Protein AF-A0AAV4JLJ4-F1 (afdb_monomer_lite)

Secondary structure (DSSP, 8-state):
--HHHHHHHTT--HHHHHHIIIIIS---PPPPPP-SSPPPHHHHHHHHHHHHHHHHHHHHHHHTT------------HHHHHHHHTT-

pLDDT: mean 76.86, std 18.91, range [38.22, 95.75]

Sequence (88 aa):
MKLHEIASSLEISETSAHRTVSDELGYRKVNARWVPKQLTDNHKEQRLDICRELLRRSKSSRRVHGHTANAGGDFLDYDEMRLIVDVF

Structure (mmCIF, N/CA/C/O backbone):
data_AF-A0AAV4JLJ4-F1
#
_entry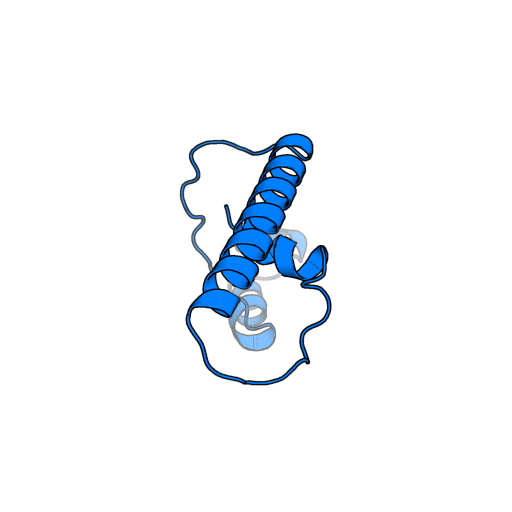.id   AF-A0AAV4JLJ4-F1
#
loop_
_atom_site.group_PDB
_atom_site.id
_atom_site.type_symbol
_atom_site.label_atom_id
_atom_site.label_alt_id
_atom_site.label_comp_id
_atom_site.label_asym_id
_atom_site.label_entity_id
_atom_site.label_seq_id
_atom_site.pdbx_PDB_ins_code
_atom_site.Cartn_x
_atom_site.Cartn_y
_atom_site.Cartn_z
_atom_site.occupancy
_atom_site.B_iso_or_equiv
_atom_site.auth_seq_id
_atom_site.auth_comp_id
_atom_site.auth_asym_id
_atom_site.auth_atom_id
_atom_site.pdbx_PDB_model_num
ATOM 1 N N . MET A 1 1 ? -2.875 4.425 7.496 1.00 71.75 1 MET A N 1
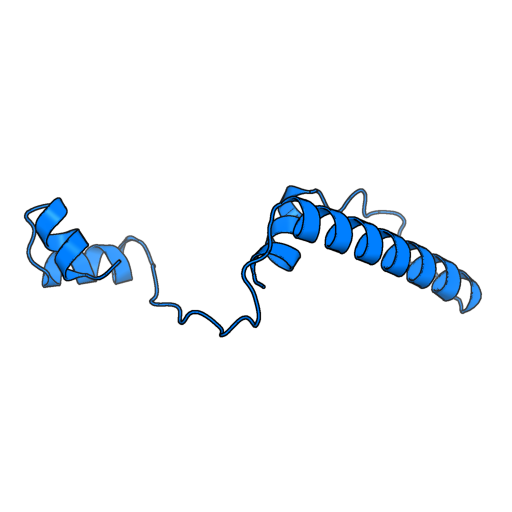ATOM 2 C CA . MET A 1 1 ? -4.152 4.540 8.217 1.00 71.75 1 MET A CA 1
ATOM 3 C C . MET A 1 1 ? -3.902 4.300 9.695 1.00 71.75 1 MET A C 1
ATOM 5 O O . MET A 1 1 ? -3.284 3.298 10.048 1.00 71.75 1 MET A O 1
ATOM 9 N N . LYS A 1 2 ? -4.273 5.255 10.540 1.00 88.00 2 LYS A N 1
ATOM 10 C CA . LYS A 1 2 ? -4.177 5.190 12.001 1.00 88.00 2 LYS A CA 1
ATOM 11 C C . LYS A 1 2 ? -5.521 4.737 12.577 1.00 88.00 2 LYS A C 1
ATOM 13 O O . LYS A 1 2 ? -6.562 4.948 11.966 1.00 88.00 2 LYS A O 1
ATOM 18 N N . LEU A 1 3 ? -5.501 4.151 13.774 1.00 91.12 3 LEU A N 1
ATOM 19 C CA . LEU A 1 3 ? -6.712 3.629 14.412 1.00 91.12 3 LEU A CA 1
ATOM 20 C C . LEU A 1 3 ? -7.757 4.723 14.700 1.00 91.12 3 LEU A C 1
ATOM 22 O O . LEU A 1 3 ? -8.944 4.486 14.512 1.00 91.12 3 LEU A O 1
ATOM 26 N N . HIS A 1 4 ? -7.317 5.932 15.067 1.00 93.25 4 HIS A N 1
ATOM 27 C CA . HIS A 1 4 ? -8.221 7.065 15.299 1.00 93.25 4 HIS A CA 1
ATOM 28 C C . HIS A 1 4 ? -8.972 7.498 14.029 1.00 93.25 4 HIS A C 1
ATOM 30 O O . HIS A 1 4 ? -10.114 7.930 14.112 1.00 93.25 4 HIS A O 1
ATOM 36 N N . GLU A 1 5 ? -8.354 7.371 12.847 1.00 94.19 5 GLU A N 1
ATOM 37 C CA . GLU A 1 5 ? -8.996 7.716 11.570 1.00 94.19 5 GLU A CA 1
ATOM 38 C C . GLU A 1 5 ? -10.141 6.737 11.289 1.00 94.19 5 GLU A C 1
ATOM 40 O O . GLU A 1 5 ? -11.224 7.150 10.889 1.00 94.19 5 GLU A O 1
ATOM 45 N N . ILE A 1 6 ? -9.922 5.448 11.581 1.00 93.19 6 ILE A N 1
ATOM 46 C CA . ILE A 1 6 ? -10.943 4.396 11.483 1.00 93.19 6 ILE A CA 1
ATOM 47 C C . ILE A 1 6 ? -12.080 4.680 12.468 1.00 93.19 6 ILE A C 1
ATOM 49 O O . ILE A 1 6 ? -13.239 4.733 12.065 1.00 93.19 6 ILE A O 1
ATOM 53 N N . ALA A 1 7 ? -11.743 4.914 13.739 1.00 95.12 7 ALA A N 1
ATOM 54 C CA . ALA A 1 7 ? -12.711 5.199 14.793 1.00 95.12 7 ALA A CA 1
ATOM 55 C C . ALA A 1 7 ? -13.568 6.434 14.468 1.00 95.12 7 ALA A C 1
ATOM 57 O O . ALA A 1 7 ? -14.789 6.370 14.559 1.00 95.12 7 ALA A O 1
ATOM 58 N N . SER A 1 8 ? -12.939 7.517 13.997 1.00 95.56 8 SER A N 1
ATOM 59 C CA . SER A 1 8 ? -13.632 8.740 13.588 1.00 95.56 8 SER A CA 1
ATOM 60 C C . SER A 1 8 ? -14.500 8.539 12.349 1.00 95.56 8 SER A C 1
ATOM 62 O O . SER A 1 8 ? -15.583 9.106 12.289 1.00 95.56 8 SER A O 1
ATOM 64 N N . SER A 1 9 ? -14.049 7.756 11.363 1.00 95.19 9 SER A N 1
ATOM 65 C CA . SER A 1 9 ? -14.827 7.501 10.141 1.00 95.19 9 SER A CA 1
ATOM 66 C C . SER A 1 9 ? -16.071 6.643 10.378 1.00 95.19 9 SER A C 1
ATOM 68 O O . SER A 1 9 ? -17.030 6.734 9.620 1.00 95.19 9 SER A O 1
ATOM 70 N N . LEU A 1 10 ? -16.041 5.812 11.421 1.00 93.75 10 LEU A N 1
ATOM 71 C CA . LEU A 1 10 ? -17.118 4.893 11.786 1.00 93.75 10 LEU A CA 1
ATOM 72 C C . LEU A 1 10 ? -17.919 5.375 13.004 1.00 93.75 10 LEU A C 1
ATOM 74 O O . LEU A 1 10 ? -18.822 4.669 13.438 1.00 93.75 10 LEU A O 1
ATOM 78 N N . GLU A 1 11 ? -17.576 6.540 13.566 1.00 95.50 11 GLU A N 1
ATOM 79 C CA . GLU A 1 11 ? -18.181 7.111 14.780 1.00 95.50 11 GLU A CA 1
ATOM 80 C C . GLU A 1 11 ? -18.218 6.133 15.976 1.00 95.50 11 GLU A C 1
ATOM 82 O O . GLU A 1 11 ? -19.132 6.142 16.799 1.00 95.50 11 GLU A O 1
ATOM 87 N N . ILE A 1 12 ? -17.194 5.283 16.097 1.00 95.50 12 ILE A N 1
ATOM 88 C CA . ILE A 1 12 ? -17.043 4.317 17.195 1.00 95.50 12 ILE A CA 1
ATOM 89 C C . ILE A 1 12 ? -15.893 4.702 18.123 1.00 95.50 12 ILE A C 1
ATOM 91 O O . ILE A 1 12 ? -15.000 5.469 17.769 1.00 95.50 12 ILE A O 1
ATOM 95 N N . SER A 1 13 ? -15.871 4.122 19.325 1.00 95.75 13 SER A N 1
ATOM 96 C CA . SER A 1 13 ? -14.736 4.298 20.233 1.00 95.75 13 SER A CA 1
ATOM 97 C C . SER A 1 13 ? -13.472 3.615 19.701 1.00 95.75 13 SER A C 1
ATOM 99 O O . SER A 1 13 ? -13.537 2.541 19.095 1.00 95.75 13 SER A O 1
ATOM 101 N N . GLU A 1 14 ? -12.300 4.192 19.986 1.00 93.12 14 GLU A N 1
ATOM 102 C CA . GLU A 1 14 ? -11.011 3.618 19.568 1.00 93.12 14 GLU A CA 1
ATOM 103 C C . GLU A 1 14 ? -10.800 2.192 20.096 1.00 93.12 14 GLU A C 1
ATOM 105 O O . GLU A 1 14 ? -10.254 1.350 19.389 1.00 93.12 14 GLU A O 1
ATOM 110 N N . THR A 1 15 ? -11.290 1.882 21.300 1.00 94.88 15 THR A N 1
ATOM 111 C CA . THR A 1 15 ? -11.242 0.527 21.871 1.00 94.88 15 THR A CA 1
ATOM 112 C C . THR A 1 15 ? -12.052 -0.471 21.043 1.00 94.88 15 THR A C 1
ATOM 114 O O . THR A 1 15 ? -11.598 -1.590 20.804 1.00 94.88 15 THR A O 1
ATOM 117 N N . SER A 1 16 ? -13.237 -0.067 20.574 1.00 94.94 16 SER A N 1
ATOM 118 C CA . SER A 1 16 ? -14.087 -0.918 19.731 1.00 94.94 16 SER A CA 1
ATOM 119 C C . SER A 1 16 ? -13.460 -1.111 18.353 1.00 94.94 16 SER A C 1
ATOM 121 O O . SER A 1 16 ? -13.425 -2.231 17.842 1.00 94.94 16 SER A O 1
ATOM 123 N N . ALA A 1 17 ? -12.887 -0.043 17.789 1.00 94.75 17 ALA A N 1
ATOM 124 C CA . ALA A 1 17 ? -12.124 -0.112 16.549 1.00 94.75 17 ALA A CA 1
ATOM 125 C C . ALA A 1 17 ? -10.916 -1.054 16.689 1.00 94.75 17 ALA A C 1
ATOM 127 O O . ALA A 1 17 ? -10.699 -1.896 15.822 1.00 94.75 17 ALA A O 1
ATOM 128 N N . HIS A 1 18 ? -10.164 -0.967 17.795 1.00 93.75 18 HIS A N 1
ATOM 129 C CA . HIS A 1 18 ? -9.032 -1.854 18.071 1.00 93.75 18 HIS A CA 1
ATOM 130 C C . HIS A 1 18 ? -9.463 -3.318 18.088 1.00 93.75 18 HIS A C 1
ATOM 132 O O . HIS A 1 18 ? -8.881 -4.129 17.373 1.00 93.75 18 HIS A O 1
ATOM 138 N N . ARG A 1 19 ? -10.489 -3.651 18.882 1.00 95.50 19 ARG A N 1
ATOM 139 C CA . ARG A 1 19 ? -10.989 -5.025 19.015 1.00 95.50 19 ARG A CA 1
ATOM 140 C C . ARG A 1 19 ? -11.459 -5.579 17.676 1.00 95.50 19 ARG A C 1
ATOM 142 O O . ARG A 1 19 ? -11.098 -6.687 17.308 1.00 95.50 19 ARG A O 1
ATOM 149 N N . THR A 1 20 ? -12.210 -4.786 16.920 1.00 94.19 20 THR A N 1
ATOM 150 C CA . THR A 1 20 ? -12.730 -5.217 15.619 1.00 94.19 20 THR A CA 1
ATOM 151 C C . THR A 1 20 ? -11.587 -5.462 14.632 1.00 94.19 20 THR A C 1
ATOM 153 O O . THR A 1 20 ? -11.515 -6.513 14.007 1.00 94.19 20 THR A O 1
ATOM 156 N N . VAL A 1 21 ? -10.644 -4.521 14.515 1.00 93.75 21 VAL A N 1
ATOM 157 C CA . VAL A 1 21 ? -9.520 -4.626 13.570 1.00 93.75 21 VAL A CA 1
ATOM 158 C C . VAL A 1 21 ? -8.566 -5.759 13.951 1.00 93.75 21 VAL A C 1
ATOM 160 O O . VAL A 1 21 ? -8.184 -6.538 13.082 1.00 93.75 21 VAL A O 1
ATOM 163 N N . SER A 1 22 ? -8.183 -5.856 15.225 1.00 92.88 22 SER A N 1
ATOM 164 C CA . SER A 1 22 ? -7.218 -6.847 15.714 1.00 92.88 22 SER A CA 1
ATOM 165 C C . SER A 1 22 ? -7.838 -8.232 15.869 1.00 92.88 22 SER A C 1
ATOM 167 O O . SER A 1 22 ? -7.318 -9.202 15.323 1.00 92.88 22 SER A O 1
ATOM 169 N N . ASP A 1 23 ? -8.948 -8.333 16.598 1.00 94.19 23 ASP A N 1
ATOM 170 C CA . ASP A 1 23 ? -9.413 -9.608 17.147 1.00 94.19 23 ASP A CA 1
ATOM 171 C C . ASP A 1 23 ? -10.501 -10.239 16.273 1.00 94.19 23 ASP A C 1
ATOM 173 O O . ASP A 1 23 ? -10.494 -11.449 16.065 1.00 94.19 23 ASP A O 1
ATOM 177 N N . GLU A 1 24 ? -11.415 -9.431 15.726 1.00 94.88 24 GLU A N 1
ATOM 178 C CA . GLU A 1 24 ? -12.515 -9.929 14.885 1.00 94.88 24 GLU A CA 1
ATOM 179 C C . GLU A 1 24 ? -12.076 -10.099 13.422 1.00 94.88 24 GLU A C 1
ATOM 181 O O . GLU A 1 24 ? -12.390 -11.103 12.786 1.00 94.88 24 GLU A O 1
ATOM 186 N N . LEU A 1 25 ? -11.313 -9.138 12.893 1.00 94.75 25 LEU A N 1
ATOM 187 C CA . LEU A 1 25 ? -10.826 -9.147 11.510 1.00 94.75 25 LEU A CA 1
ATOM 188 C C . LEU A 1 25 ? -9.413 -9.733 11.363 1.00 94.75 25 LEU A C 1
ATOM 190 O O . LEU A 1 25 ? -8.985 -10.018 10.245 1.00 94.75 25 LEU A O 1
ATOM 194 N N . GLY A 1 26 ? -8.672 -9.910 12.462 1.00 93.75 26 GLY A N 1
ATOM 195 C CA . GLY A 1 26 ? -7.338 -10.517 12.439 1.00 93.75 26 GLY A CA 1
ATOM 196 C C . GLY A 1 26 ? -6.246 -9.648 11.801 1.00 93.75 26 GLY A C 1
ATOM 197 O O . GLY A 1 26 ? -5.172 -10.158 11.463 1.00 93.75 26 GLY A O 1
ATOM 198 N N . TYR A 1 27 ? -6.485 -8.348 11.602 1.00 92.06 27 TYR A N 1
ATOM 199 C CA . TYR A 1 27 ? -5.486 -7.457 11.020 1.00 92.06 27 TYR A CA 1
ATOM 200 C C . TYR A 1 27 ? -4.374 -7.152 12.018 1.00 92.06 27 TYR A C 1
ATOM 202 O O . TYR A 1 27 ? -4.591 -6.913 13.204 1.00 92.06 27 TYR A O 1
ATOM 210 N N . ARG A 1 28 ? -3.143 -7.084 11.507 1.00 89.25 28 ARG A N 1
ATOM 211 C CA . ARG A 1 28 ? -1.962 -6.721 12.293 1.00 89.25 28 ARG A CA 1
ATOM 212 C C . ARG A 1 28 ? -1.272 -5.513 11.700 1.00 89.25 28 ARG A C 1
ATOM 214 O O . ARG A 1 28 ? -1.224 -5.332 10.484 1.00 89.25 28 ARG A O 1
ATOM 221 N N . LYS A 1 29 ? -0.673 -4.707 12.573 1.00 87.81 29 LYS A N 1
ATOM 222 C CA . LYS A 1 29 ? 0.179 -3.603 12.147 1.00 87.81 29 LYS A CA 1
ATOM 223 C C . LYS A 1 29 ? 1.435 -4.167 11.487 1.00 87.81 29 LYS A C 1
ATOM 225 O O . LYS A 1 29 ? 2.232 -4.845 12.131 1.00 87.81 29 LYS A O 1
ATOM 230 N N . VAL A 1 30 ? 1.614 -3.854 10.211 1.00 86.06 30 VAL A N 1
ATOM 231 C CA . VAL A 1 30 ? 2.846 -4.134 9.475 1.00 86.06 30 VAL A CA 1
ATOM 232 C C . VAL A 1 30 ? 3.688 -2.866 9.389 1.00 86.06 30 VAL A C 1
ATOM 234 O O . VAL A 1 30 ? 3.159 -1.757 9.295 1.00 86.06 30 VAL A O 1
ATOM 237 N N . ASN A 1 31 ? 5.008 -3.023 9.445 1.00 82.25 31 ASN A N 1
ATOM 238 C CA . ASN A 1 31 ? 5.933 -1.930 9.168 1.00 82.25 31 ASN A CA 1
ATOM 239 C C . ASN A 1 31 ? 6.246 -1.912 7.673 1.00 82.25 31 ASN A C 1
ATOM 241 O O . ASN A 1 31 ? 6.543 -2.957 7.091 1.00 82.25 31 ASN A O 1
ATOM 245 N N . ALA A 1 32 ? 6.227 -0.725 7.069 1.00 79.88 32 ALA A N 1
ATOM 246 C CA . ALA A 1 32 ? 6.754 -0.551 5.724 1.00 79.88 32 ALA A CA 1
ATOM 247 C C . ALA A 1 32 ? 8.272 -0.790 5.734 1.00 79.88 32 ALA A C 1
ATOM 249 O O . ALA A 1 32 ? 8.976 -0.358 6.652 1.00 79.88 32 ALA A O 1
ATOM 250 N N . ARG A 1 33 ? 8.782 -1.491 4.719 1.00 81.62 33 ARG A N 1
ATOM 251 C CA . ARG A 1 33 ? 10.225 -1.609 4.480 1.00 81.62 33 ARG A CA 1
ATOM 252 C C . ARG A 1 33 ? 10.701 -0.379 3.710 1.00 81.62 33 ARG A C 1
ATOM 254 O O . ARG A 1 33 ? 9.964 0.164 2.893 1.00 81.62 33 ARG A O 1
ATOM 261 N N . TRP A 1 34 ? 11.926 0.064 3.982 1.00 84.00 34 TRP A N 1
ATOM 262 C CA . TRP A 1 34 ? 12.536 1.142 3.208 1.00 84.00 34 TRP A CA 1
ATOM 263 C C . TRP A 1 34 ? 12.886 0.635 1.808 1.00 84.00 34 TRP A C 1
ATOM 265 O O . TRP A 1 34 ? 13.548 -0.396 1.681 1.00 84.00 34 TRP A O 1
ATOM 275 N N . VAL A 1 35 ? 12.451 1.367 0.781 1.00 81.06 35 VAL A N 1
ATOM 276 C CA . VAL A 1 35 ? 12.708 1.047 -0.626 1.00 81.06 35 VAL A CA 1
ATOM 277 C C . VAL A 1 35 ? 13.422 2.230 -1.297 1.00 81.06 35 VAL A C 1
ATOM 279 O O . VAL A 1 35 ? 13.016 3.374 -1.083 1.00 81.06 35 VAL A 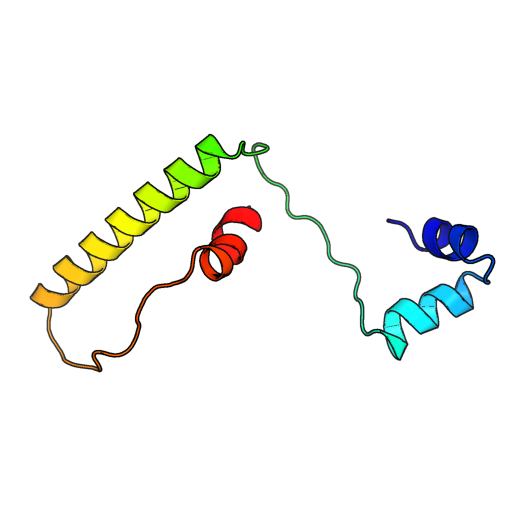O 1
ATOM 282 N N . PRO A 1 36 ? 14.489 2.004 -2.090 1.00 84.56 36 PRO A N 1
ATOM 283 C CA . PRO A 1 36 ? 15.327 3.089 -2.615 1.00 84.56 36 PRO A CA 1
ATOM 284 C C . PRO A 1 36 ? 14.623 4.068 -3.562 1.00 84.56 36 PRO A C 1
ATOM 286 O O . PRO A 1 36 ? 15.071 5.201 -3.724 1.00 84.56 36 PRO A O 1
ATOM 289 N N . LYS A 1 37 ? 13.566 3.623 -4.248 1.00 85.00 37 LYS A N 1
ATOM 290 C CA . LYS A 1 37 ? 12.866 4.405 -5.269 1.00 85.00 37 LYS A CA 1
ATOM 291 C C . LYS A 1 37 ? 11.454 3.871 -5.462 1.00 85.00 37 LYS A C 1
ATOM 293 O O . LYS A 1 37 ? 11.254 2.664 -5.525 1.00 85.00 37 LYS A O 1
ATOM 298 N N . GLN A 1 38 ? 10.508 4.780 -5.676 1.00 87.62 38 GLN A N 1
ATOM 299 C CA . GLN A 1 38 ? 9.179 4.425 -6.156 1.00 87.62 38 GLN A CA 1
ATOM 300 C C . GLN A 1 38 ? 9.245 4.008 -7.632 1.00 87.62 38 GLN A C 1
ATOM 302 O O . GLN A 1 38 ? 9.644 4.785 -8.506 1.00 87.62 38 GLN A O 1
ATOM 307 N N . LEU A 1 39 ? 8.884 2.760 -7.909 1.00 85.69 39 LEU A N 1
ATOM 308 C CA . LEU A 1 39 ? 8.867 2.218 -9.263 1.00 85.69 39 LEU A CA 1
ATOM 309 C C . LEU A 1 39 ? 7.627 2.697 -10.016 1.00 85.69 39 LEU A C 1
ATOM 311 O O . LEU A 1 39 ? 6.538 2.785 -9.456 1.00 85.69 39 LEU A O 1
ATOM 315 N N . THR A 1 40 ? 7.810 2.974 -11.304 1.00 89.88 40 THR A N 1
ATOM 316 C CA . THR A 1 40 ? 6.697 3.206 -12.236 1.00 89.88 40 THR A CA 1
ATOM 317 C C . THR A 1 40 ? 6.284 1.879 -12.858 1.00 89.88 40 THR A C 1
ATOM 319 O O . THR A 1 40 ? 7.062 0.923 -12.828 1.00 89.88 40 THR A O 1
ATOM 322 N N . ASP A 1 41 ? 5.107 1.827 -13.474 1.00 88.19 41 ASP A N 1
ATOM 323 C CA . ASP A 1 41 ? 4.608 0.604 -14.111 1.00 88.19 41 ASP A CA 1
ATOM 324 C C . ASP A 1 41 ? 5.585 0.064 -15.165 1.00 88.19 41 ASP A C 1
ATOM 326 O O . ASP A 1 41 ? 5.920 -1.118 -15.142 1.00 88.19 41 ASP A O 1
ATOM 330 N N . ASN A 1 42 ? 6.186 0.948 -15.970 1.00 91.19 42 ASN A N 1
ATOM 331 C CA . ASN A 1 42 ? 7.238 0.572 -16.919 1.00 91.19 42 ASN A CA 1
ATOM 332 C C . ASN A 1 42 ? 8.467 -0.058 -16.231 1.00 91.19 42 ASN A C 1
ATOM 334 O O . ASN A 1 42 ? 9.022 -1.033 -16.727 1.00 91.19 42 ASN A O 1
ATOM 338 N N . HIS A 1 43 ? 8.908 0.461 -15.076 1.00 86.75 43 HIS A N 1
ATOM 339 C CA . HIS A 1 43 ? 10.023 -0.160 -14.348 1.00 86.75 43 HIS A CA 1
ATOM 340 C C . HIS A 1 43 ? 9.655 -1.560 -13.833 1.00 86.75 43 HIS A C 1
ATOM 342 O O . HIS A 1 43 ? 10.513 -2.443 -13.800 1.00 86.75 43 HIS A O 1
ATOM 348 N N . LYS A 1 44 ? 8.403 -1.768 -13.405 1.00 85.75 44 LYS A N 1
ATOM 349 C CA . LYS A 1 44 ? 7.921 -3.072 -12.927 1.00 85.75 44 LYS A CA 1
ATOM 350 C C . LYS A 1 44 ? 7.862 -4.085 -14.062 1.00 85.75 44 LYS A C 1
ATOM 352 O O . LYS A 1 44 ? 8.350 -5.199 -13.895 1.00 85.75 44 LYS A O 1
ATOM 357 N N . GLU A 1 45 ? 7.343 -3.677 -15.215 1.00 89.00 45 GLU A N 1
ATOM 358 C CA . GLU A 1 45 ? 7.290 -4.500 -16.424 1.00 89.00 45 GLU A CA 1
ATOM 359 C C . GLU A 1 45 ? 8.693 -4.929 -16.870 1.00 89.00 45 GLU A C 1
ATOM 361 O O . GLU A 1 45 ? 8.973 -6.121 -16.982 1.00 89.00 45 GLU A O 1
ATOM 366 N N . GLN A 1 46 ? 9.628 -3.980 -16.965 1.00 89.75 46 GLN A N 1
ATOM 367 C CA . GLN A 1 46 ? 11.022 -4.286 -17.293 1.00 89.75 46 GLN A CA 1
ATOM 368 C C . GLN A 1 46 ? 11.665 -5.256 -16.291 1.00 89.75 46 GLN A C 1
ATOM 370 O O . GLN A 1 46 ? 12.372 -6.185 -16.688 1.00 89.75 46 GLN A O 1
ATOM 375 N N . ARG A 1 47 ? 11.428 -5.072 -14.982 1.00 88.81 47 ARG A N 1
ATOM 376 C CA . ARG A 1 47 ? 11.931 -5.995 -13.948 1.00 88.81 47 ARG A CA 1
ATOM 377 C C . ARG A 1 47 ? 11.358 -7.398 -14.130 1.00 88.81 47 ARG A C 1
ATOM 379 O O . ARG A 1 47 ? 12.115 -8.362 -14.039 1.00 88.81 47 ARG A O 1
ATOM 386 N N . LEU A 1 48 ? 10.057 -7.511 -14.391 1.00 88.00 48 LEU A N 1
ATOM 387 C CA . LEU A 1 48 ? 9.388 -8.790 -14.626 1.00 88.00 48 LEU A CA 1
ATOM 388 C C . LEU A 1 48 ? 9.996 -9.520 -15.823 1.00 88.00 48 LEU A C 1
ATOM 390 O O . LEU A 1 48 ? 10.346 -10.692 -15.698 1.00 88.00 48 LEU A O 1
ATOM 394 N N . ASP A 1 49 ? 10.189 -8.834 -16.945 1.00 89.25 49 ASP A N 1
ATOM 395 C CA . ASP A 1 49 ? 10.737 -9.443 -18.159 1.00 89.25 49 ASP A CA 1
ATOM 396 C C . ASP A 1 49 ? 12.172 -9.932 -17.967 1.00 89.25 49 ASP A C 1
ATOM 398 O O . ASP A 1 49 ? 12.506 -11.065 -18.326 1.00 89.25 49 ASP A O 1
ATOM 402 N N . ILE A 1 50 ? 13.007 -9.128 -17.301 1.00 88.50 50 ILE A N 1
ATOM 403 C CA . ILE A 1 50 ? 14.370 -9.526 -16.940 1.00 88.50 50 ILE A CA 1
ATOM 404 C C . ILE A 1 50 ? 14.341 -10.753 -16.021 1.00 88.50 50 ILE A C 1
ATOM 406 O O . ILE A 1 50 ? 15.059 -11.726 -16.263 1.00 88.50 50 ILE A O 1
ATOM 410 N N . CYS A 1 51 ? 13.506 -10.746 -14.979 1.00 86.75 51 CYS A N 1
ATOM 411 C CA . CYS A 1 51 ? 13.384 -11.872 -14.056 1.00 86.75 51 CYS A CA 1
ATOM 412 C C . CYS A 1 51 ? 12.903 -13.146 -14.763 1.00 86.75 51 CYS A C 1
ATOM 414 O O . CYS A 1 51 ? 13.464 -14.217 -14.524 1.00 86.75 51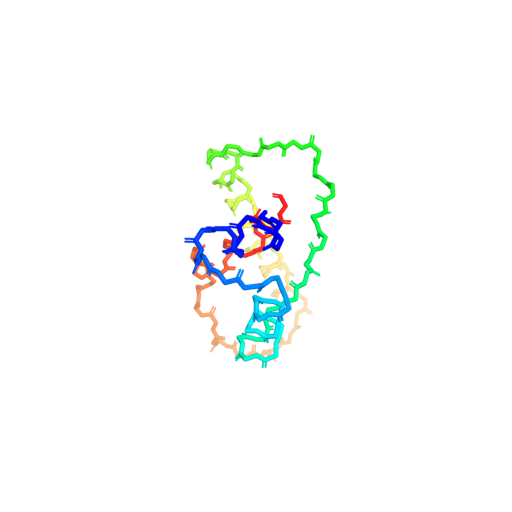 CYS A O 1
ATOM 416 N N . ARG A 1 52 ? 11.922 -13.047 -15.668 1.00 86.12 52 ARG A N 1
ATOM 417 C CA . ARG A 1 52 ? 11.438 -14.173 -16.484 1.00 86.12 52 ARG A CA 1
ATOM 418 C C . ARG A 1 52 ? 12.554 -14.764 -17.332 1.00 86.12 52 ARG A C 1
ATOM 420 O O . ARG A 1 52 ? 12.745 -15.982 -17.321 1.00 86.12 52 ARG A O 1
ATOM 427 N N . GLU A 1 53 ? 13.328 -13.922 -18.010 1.00 89.25 53 GLU A N 1
ATOM 428 C CA . GLU A 1 53 ? 14.442 -14.375 -18.842 1.00 89.25 53 GLU A CA 1
ATOM 429 C C . GLU A 1 53 ? 15.547 -15.037 -18.005 1.00 89.25 53 GLU A C 1
ATOM 431 O O . GLU A 1 53 ? 16.025 -16.123 -18.344 1.00 89.25 53 GLU A O 1
ATOM 436 N N . LEU A 1 54 ? 15.915 -14.446 -16.864 1.00 87.44 54 LEU A N 1
ATOM 437 C CA . LEU A 1 54 ? 16.891 -15.034 -15.941 1.00 87.44 54 LEU A CA 1
ATOM 438 C C . LEU A 1 54 ? 16.417 -16.387 -15.392 1.00 87.44 54 LEU A C 1
ATOM 440 O O . LEU A 1 54 ? 17.201 -17.339 -15.342 1.00 87.44 54 LEU A O 1
ATOM 444 N N . LEU A 1 55 ? 15.136 -16.511 -15.031 1.00 85.88 55 LEU A N 1
ATOM 445 C CA . LEU A 1 55 ? 14.544 -17.775 -14.589 1.00 85.88 55 LEU A CA 1
ATOM 446 C C . LEU A 1 55 ? 14.552 -18.821 -15.708 1.00 85.88 55 LEU A C 1
ATOM 448 O O . LEU A 1 55 ? 14.944 -19.965 -15.467 1.00 85.88 55 LEU A O 1
ATOM 452 N N . ARG A 1 56 ? 14.178 -18.446 -16.937 1.00 86.88 56 ARG A N 1
ATOM 453 C CA . ARG A 1 56 ? 14.204 -19.331 -18.114 1.00 86.88 56 ARG A CA 1
ATOM 454 C C . ARG A 1 56 ? 15.616 -19.845 -18.390 1.00 86.88 56 ARG A C 1
ATOM 456 O O . ARG A 1 56 ? 15.810 -21.048 -18.595 1.00 86.88 56 ARG A O 1
ATOM 463 N N . ARG A 1 57 ? 16.615 -18.959 -18.342 1.00 86.06 57 ARG A N 1
ATOM 464 C CA . ARG A 1 57 ? 18.037 -19.305 -18.498 1.00 86.06 57 ARG A CA 1
ATOM 465 C C . ARG A 1 57 ? 18.529 -20.217 -17.383 1.00 86.06 57 ARG A C 1
ATOM 467 O O . ARG A 1 57 ? 19.159 -21.227 -17.676 1.00 86.06 57 ARG A O 1
ATOM 474 N N . SER A 1 58 ? 18.202 -19.914 -16.128 1.00 84.19 58 SER A N 1
ATOM 475 C CA . SER A 1 58 ? 18.553 -20.749 -14.973 1.00 84.19 58 SER A CA 1
ATOM 476 C C . SER A 1 58 ? 17.966 -22.154 -15.099 1.00 84.19 58 SER A C 1
ATOM 478 O O . SER A 1 58 ? 18.698 -23.131 -14.973 1.00 84.19 58 SER A O 1
ATOM 480 N N . LYS A 1 59 ? 16.680 -22.277 -15.456 1.00 80.88 59 LYS A N 1
ATOM 481 C CA . LYS A 1 59 ? 16.028 -23.573 -15.709 1.00 80.88 59 LYS A CA 1
ATOM 482 C C . LYS A 1 59 ? 16.707 -24.334 -16.851 1.00 80.88 59 LYS A C 1
ATOM 484 O O . LYS A 1 59 ? 16.957 -25.527 -16.722 1.00 80.88 59 LYS A O 1
ATOM 489 N N . SER A 1 60 ? 17.060 -23.651 -17.939 1.00 75.44 60 SER A N 1
ATOM 490 C CA . SER A 1 60 ? 17.742 -24.259 -19.094 1.00 75.44 60 SER A CA 1
ATOM 491 C C . SER A 1 60 ? 19.170 -24.714 -18.763 1.00 75.44 60 SER A C 1
ATOM 493 O O . SER A 1 60 ? 19.581 -25.792 -19.177 1.00 75.44 60 SER A O 1
ATOM 495 N N . SER A 1 61 ? 19.899 -23.945 -17.950 1.00 67.19 61 SER A N 1
ATOM 496 C CA . SER A 1 61 ? 21.239 -24.294 -17.451 1.00 67.19 61 SER A CA 1
ATOM 497 C C . SER A 1 61 ? 21.201 -25.382 -16.359 1.00 67.19 61 SER A C 1
ATOM 499 O O . SER A 1 61 ? 22.134 -26.163 -16.190 1.00 67.19 61 SER A O 1
ATOM 501 N N . ARG A 1 62 ? 20.083 -25.504 -15.632 1.00 56.59 62 ARG A N 1
ATOM 502 C CA . ARG A 1 62 ? 19.838 -26.585 -14.663 1.00 56.59 62 ARG A CA 1
ATOM 503 C C . ARG A 1 62 ? 19.493 -27.912 -15.354 1.00 56.59 62 ARG A C 1
ATOM 505 O O . ARG A 1 62 ? 19.822 -28.964 -14.822 1.00 56.59 62 ARG A O 1
ATOM 512 N N . ARG A 1 63 ? 18.932 -27.877 -16.574 1.00 53.59 63 ARG A N 1
ATOM 513 C CA . ARG A 1 63 ? 18.716 -29.079 -17.411 1.00 53.59 63 ARG A CA 1
ATOM 514 C C . ARG A 1 63 ? 20.021 -29.751 -17.855 1.00 53.59 63 ARG A C 1
ATOM 516 O O . ARG A 1 63 ? 20.009 -30.961 -18.039 1.00 53.59 63 ARG A O 1
ATOM 523 N N . VAL A 1 64 ? 21.130 -29.013 -17.986 1.00 54.88 64 VAL A N 1
ATOM 524 C CA . VAL A 1 64 ? 22.447 -29.597 -18.325 1.00 54.88 64 VAL A CA 1
ATOM 525 C C . VAL A 1 64 ? 23.186 -30.210 -17.125 1.00 54.88 64 VAL A C 1
ATOM 527 O O . VAL A 1 64 ? 24.153 -30.929 -17.340 1.00 54.88 64 VAL A O 1
ATOM 530 N N . HIS A 1 65 ? 22.706 -30.020 -15.886 1.00 50.78 65 HIS A N 1
ATOM 531 C CA . HIS A 1 65 ? 23.335 -30.554 -14.661 1.00 50.78 65 HIS A CA 1
ATOM 532 C C . HIS A 1 65 ? 22.521 -31.647 -13.927 1.00 50.78 65 HIS A C 1
ATOM 534 O O . HIS A 1 65 ? 22.907 -32.058 -12.838 1.00 50.78 65 HIS A O 1
ATOM 540 N N . GLY A 1 66 ? 21.458 -32.182 -14.542 1.00 48.59 66 GLY A N 1
ATOM 541 C CA . GLY A 1 66 ? 20.900 -33.499 -14.197 1.00 48.59 66 GLY A CA 1
ATOM 542 C C . GLY A 1 66 ? 19.834 -33.585 -13.088 1.00 48.59 66 GLY A C 1
ATOM 543 O O . GLY A 1 66 ? 19.894 -32.923 -12.059 1.00 48.59 66 GLY A O 1
ATOM 544 N N . HIS A 1 67 ? 18.917 -34.530 -13.333 1.00 39.97 67 HIS A N 1
ATOM 545 C CA . HIS A 1 67 ? 17.903 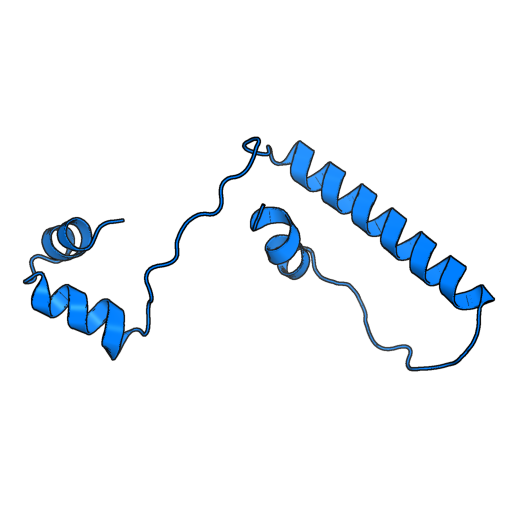-35.167 -12.477 1.00 39.97 67 HIS A CA 1
ATOM 546 C C . HIS A 1 67 ? 16.466 -34.605 -12.449 1.00 39.97 67 HIS A C 1
ATOM 548 O O . HIS A 1 67 ? 16.178 -33.441 -12.195 1.00 39.97 67 HIS A O 1
ATOM 554 N N . THR A 1 68 ? 15.562 -35.528 -12.780 1.00 51.16 68 THR A N 1
ATOM 555 C CA . THR A 1 68 ? 14.116 -35.452 -12.990 1.00 51.16 68 THR A CA 1
ATOM 556 C C 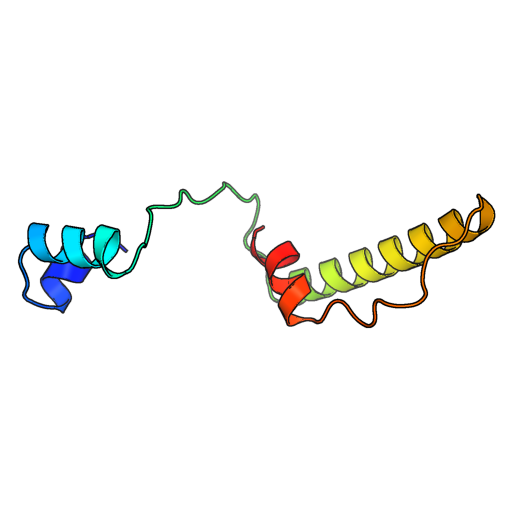. THR A 1 68 ? 13.336 -35.036 -11.744 1.00 51.16 68 THR A C 1
ATOM 558 O O . THR A 1 68 ? 13.507 -35.660 -10.702 1.00 51.16 68 THR A O 1
ATOM 561 N N . ALA A 1 69 ? 12.385 -34.111 -11.886 1.00 38.22 69 ALA A N 1
ATOM 562 C CA . ALA A 1 69 ? 11.124 -34.133 -11.140 1.00 38.22 69 ALA A CA 1
ATOM 563 C C . ALA A 1 69 ? 10.105 -33.184 -11.795 1.00 38.22 69 ALA A C 1
ATOM 565 O O . ALA A 1 69 ? 10.314 -31.977 -11.842 1.00 38.22 69 ALA A O 1
ATOM 566 N N . ASN A 1 70 ? 9.023 -33.785 -12.293 1.00 39.00 70 ASN A N 1
ATOM 567 C CA . ASN A 1 70 ? 7.703 -33.225 -12.585 1.00 39.00 70 ASN A CA 1
ATOM 568 C C . ASN A 1 70 ? 7.609 -31.973 -13.473 1.00 39.00 70 ASN A C 1
ATOM 570 O O . ASN A 1 70 ? 7.732 -30.829 -13.043 1.00 39.00 70 ASN A O 1
ATOM 574 N N . ALA A 1 71 ? 7.242 -32.234 -14.731 1.00 45.50 71 ALA A N 1
ATOM 575 C CA . ALA A 1 71 ? 6.460 -31.309 -15.535 1.00 45.50 71 ALA A CA 1
ATOM 576 C C . ALA A 1 71 ? 5.106 -31.083 -14.839 1.00 45.50 71 ALA A C 1
ATOM 578 O O . ALA A 1 71 ? 4.239 -31.950 -14.845 1.00 45.50 71 ALA A O 1
ATOM 579 N N . GLY A 1 72 ? 4.975 -29.939 -14.183 1.00 47.25 72 GLY A N 1
ATOM 580 C CA . GLY A 1 72 ? 3.755 -29.497 -13.522 1.00 47.25 72 GLY A CA 1
ATOM 581 C C . GLY A 1 72 ? 4.044 -28.171 -12.843 1.00 47.25 72 GLY A C 1
ATOM 582 O O . GLY A 1 72 ? 4.568 -28.139 -11.735 1.00 47.25 72 GLY A O 1
ATOM 583 N N . GLY A 1 73 ? 3.810 -27.074 -13.549 1.00 45.97 73 GLY A N 1
ATOM 584 C CA . GLY A 1 73 ? 4.100 -25.738 -13.039 1.00 45.97 73 GLY A CA 1
ATOM 585 C C . GLY A 1 73 ? 3.970 -24.709 -14.140 1.00 45.97 73 GLY A C 1
ATOM 586 O O . GLY A 1 73 ? 4.930 -23.996 -14.446 1.00 45.97 73 GLY A O 1
ATOM 587 N N . ASP A 1 74 ? 2.807 -24.725 -14.785 1.00 49.00 74 ASP A N 1
ATOM 588 C CA . ASP A 1 74 ? 2.404 -23.689 -15.714 1.00 49.00 74 ASP A CA 1
ATOM 589 C C . ASP A 1 74 ? 2.362 -22.355 -14.974 1.00 49.00 74 ASP A C 1
ATOM 591 O O . ASP A 1 74 ? 1.793 -22.246 -13.894 1.00 49.00 74 ASP A O 1
ATOM 595 N N . PHE A 1 75 ? 3.031 -21.380 -15.588 1.00 45.19 75 PHE A N 1
ATOM 596 C CA . PHE A 1 75 ? 2.750 -19.955 -15.493 1.00 45.19 75 PHE A CA 1
ATOM 597 C C . PHE A 1 75 ? 2.584 -19.405 -14.065 1.00 45.19 75 PHE A C 1
ATOM 599 O O . PHE A 1 75 ? 1.482 -19.341 -13.536 1.00 45.19 75 PHE A O 1
ATOM 606 N N . LEU A 1 76 ? 3.686 -18.919 -13.471 1.00 48.75 76 LEU A N 1
ATOM 607 C CA . LEU A 1 76 ? 3.571 -17.909 -12.414 1.00 48.75 76 LEU A CA 1
ATOM 608 C C . LEU A 1 76 ? 2.831 -16.721 -13.033 1.00 48.75 76 LEU A C 1
ATOM 610 O O . LEU A 1 76 ? 3.403 -15.984 -13.845 1.00 48.75 76 LEU A O 1
ATOM 614 N N . ASP A 1 77 ? 1.548 -16.634 -12.709 1.00 52.59 77 ASP A N 1
ATOM 615 C CA . ASP A 1 77 ? 0.621 -15.639 -13.209 1.00 52.59 77 ASP A CA 1
ATOM 616 C C . ASP A 1 77 ? 1.132 -14.230 -12.876 1.00 52.59 77 ASP A C 1
ATOM 618 O O . ASP A 1 77 ? 1.886 -14.022 -11.917 1.00 52.59 77 ASP A O 1
ATOM 622 N N . TYR A 1 78 ? 0.744 -13.246 -13.688 1.00 52.84 78 TYR A N 1
ATOM 623 C CA . TYR A 1 78 ? 1.085 -11.837 -13.472 1.00 52.84 78 TYR A CA 1
ATOM 624 C C . TYR A 1 78 ? 0.680 -11.387 -12.061 1.00 52.84 78 TYR A C 1
ATOM 626 O O . TYR A 1 78 ? 1.389 -10.581 -11.460 1.00 52.84 78 TYR A O 1
ATOM 634 N N . ASP A 1 79 ? -0.408 -11.952 -11.528 1.00 53.06 79 ASP A N 1
ATOM 635 C CA . ASP A 1 79 ? -0.931 -11.692 -10.187 1.00 53.06 79 ASP A CA 1
ATOM 636 C C . ASP A 1 79 ? -0.045 -12.288 -9.072 1.00 53.06 79 ASP A C 1
ATOM 638 O O . ASP A 1 79 ? 0.226 -11.634 -8.065 1.00 53.06 79 ASP A O 1
ATOM 642 N N . GLU A 1 80 ? 0.537 -13.474 -9.284 1.00 51.56 80 GLU A N 1
ATOM 643 C CA . GLU A 1 80 ? 1.432 -14.117 -8.310 1.00 51.56 80 GLU A CA 1
ATOM 644 C C . GLU A 1 80 ? 2.833 -13.481 -8.313 1.00 51.56 80 GLU A C 1
ATOM 646 O O . GLU A 1 80 ? 3.437 -13.252 -7.260 1.00 51.56 80 GLU A O 1
ATOM 651 N N . MET A 1 81 ? 3.343 -13.092 -9.491 1.00 52.78 81 MET A N 1
ATOM 652 C CA . MET A 1 81 ? 4.577 -12.302 -9.578 1.00 52.78 81 MET A CA 1
ATOM 653 C C . MET A 1 81 ? 4.396 -10.883 -9.032 1.00 52.78 81 MET A C 1
ATOM 655 O O . MET A 1 81 ? 5.371 -10.290 -8.565 1.00 52.78 81 MET A O 1
ATOM 659 N N . ARG A 1 82 ? 3.173 -10.339 -9.029 1.00 54.88 82 ARG A N 1
ATOM 660 C CA . ARG A 1 82 ? 2.882 -9.020 -8.462 1.00 54.88 82 ARG A CA 1
ATOM 661 C C . ARG A 1 82 ? 3.244 -8.949 -6.985 1.00 54.88 82 ARG A C 1
ATOM 663 O O . ARG A 1 82 ? 3.850 -7.968 -6.576 1.00 54.88 82 ARG A O 1
ATOM 670 N N . LEU A 1 83 ? 3.003 -10.003 -6.203 1.00 53.59 83 LEU A N 1
ATOM 671 C CA . LEU A 1 83 ? 3.442 -10.047 -4.803 1.00 53.59 83 LEU A CA 1
ATOM 672 C C . LEU A 1 83 ? 4.968 -10.017 -4.651 1.00 53.59 83 LEU A C 1
ATOM 674 O O . LEU A 1 83 ? 5.474 -9.481 -3.673 1.00 53.59 83 LEU A O 1
ATOM 678 N N . ILE A 1 84 ? 5.725 -10.566 -5.599 1.00 53.44 84 ILE A N 1
ATOM 679 C CA . ILE A 1 84 ? 7.192 -10.581 -5.515 1.00 53.44 84 ILE A CA 1
ATOM 680 C C . ILE A 1 84 ? 7.783 -9.247 -5.985 1.00 53.44 84 ILE A C 1
ATOM 682 O O . ILE A 1 84 ? 8.817 -8.829 -5.468 1.00 53.44 84 ILE A O 1
ATOM 686 N N . VAL A 1 85 ? 7.150 -8.569 -6.947 1.00 51.53 85 VAL A N 1
ATOM 687 C CA . VAL A 1 85 ? 7.682 -7.327 -7.532 1.00 51.53 85 VAL A CA 1
ATOM 688 C C . VAL A 1 85 ? 7.125 -6.064 -6.867 1.00 51.53 85 VAL A C 1
ATOM 690 O O . VAL A 1 85 ? 7.869 -5.095 -6.778 1.00 51.53 85 VAL A O 1
ATOM 693 N N . ASP A 1 86 ? 5.895 -6.085 -6.338 1.00 52.25 86 ASP A N 1
ATOM 694 C CA . ASP A 1 86 ? 5.252 -4.947 -5.651 1.00 52.25 86 ASP A CA 1
ATOM 695 C C . ASP A 1 86 ? 5.491 -4.923 -4.130 1.00 52.25 86 ASP A C 1
ATOM 697 O O . ASP A 1 86 ? 5.160 -3.935 -3.476 1.00 52.25 86 ASP A O 1
ATOM 701 N N . VAL A 1 87 ? 6.105 -5.964 -3.550 1.00 52.50 87 VAL A N 1
ATOM 702 C CA . VAL A 1 87 ? 6.627 -5.917 -2.166 1.00 52.50 87 VAL A CA 1
ATOM 703 C C . VAL A 1 87 ? 7.961 -5.134 -2.082 1.00 52.50 87 VAL A C 1
ATOM 705 O O . VAL A 1 87 ? 8.491 -4.942 -0.985 1.00 52.50 87 VAL A O 1
ATOM 708 N N . PHE A 1 88 ? 8.474 -4.608 -3.208 1.00 46.75 88 PHE A N 1
ATOM 709 C CA . PHE A 1 88 ? 9.683 -3.770 -3.295 1.00 46.75 88 PHE A CA 1
ATOM 710 C C . PHE A 1 88 ? 9.500 -2.526 -4.167 1.00 46.75 88 PHE A C 1
ATOM 712 O O . PHE A 1 88 ? 9.149 -2.690 -5.355 1.00 46.75 88 PHE A O 1
#

Radius of gyration: 21.23 Å; chains: 1; bounding box: 42×44×41 Å

Organism: NCBI:txid1093978

Foldseek 3Di:
DDLVVVCVVVVHDSVVSCCCQCPVVVHDDDDQDDDPDDDDPVRLVVVVVVVVVVVVVVVVVVVVVDDDDDPDDPDPDPVNVCVVSVSD